Protein AF-A0A443RX87-F1 (afdb_monomer_lite)

Radius of gyration: 42.69 Å; chains: 1; bounding box: 94×27×91 Å

pLDDT: mean 81.71, std 14.38, range [45.16, 97.06]

Structure (mmCIF, N/CA/C/O backbone):
data_AF-A0A443RX87-F1
#
_entry.id   AF-A0A443RX87-F1
#
loop_
_atom_site.group_PDB
_atom_site.id
_atom_site.type_symbol
_atom_site.label_atom_id
_atom_site.label_alt_id
_atom_site.label_comp_id
_atom_site.label_asym_id
_atom_site.label_entity_id
_atom_site.label_seq_id
_atom_site.pdbx_PDB_ins_code
_atom_site.Cartn_x
_atom_site.Cartn_y
_atom_site.Cartn_z
_atom_site.occupancy
_atom_site.B_iso_or_equiv
_atom_site.auth_seq_id
_atom_site.auth_comp_id
_atom_site.auth_asym_id
_atom_site.auth_atom_id
_atom_site.pdbx_PDB_model_num
ATOM 1 N N . PRO A 1 1 ? -19.771 6.474 20.208 1.00 88.56 1 PRO A N 1
ATOM 2 C CA . PRO A 1 1 ? -18.701 7.502 20.255 1.00 88.56 1 PRO A CA 1
ATOM 3 C C . PRO A 1 1 ? -19.089 8.712 19.403 1.00 88.56 1 PRO A C 1
ATOM 5 O O . PRO A 1 1 ? -19.908 8.540 18.503 1.00 88.56 1 PRO A O 1
ATOM 8 N N . LEU A 1 2 ? -18.521 9.897 19.641 1.00 92.00 2 LEU A N 1
ATOM 9 C CA . LEU A 1 2 ? -18.872 11.099 18.869 1.00 92.00 2 LEU A CA 1
ATOM 10 C C . LEU A 1 2 ? -18.650 10.911 17.354 1.00 92.00 2 LEU A C 1
ATOM 12 O O . LEU A 1 2 ? -19.465 11.355 16.553 1.00 92.00 2 LEU A O 1
ATOM 16 N N . ILE A 1 3 ? -17.595 10.182 16.968 1.00 92.94 3 ILE A N 1
ATOM 17 C CA . ILE A 1 3 ? -17.226 9.924 15.564 1.00 92.94 3 ILE A CA 1
ATOM 18 C C . ILE A 1 3 ? -18.313 9.222 14.731 1.00 92.94 3 ILE A C 1
ATOM 20 O O . ILE A 1 3 ? -18.304 9.330 13.512 1.00 92.94 3 ILE A O 1
ATOM 24 N N . GLU A 1 4 ? -19.241 8.501 15.363 1.00 91.75 4 GLU A N 1
ATOM 25 C CA . GLU A 1 4 ? -20.283 7.726 14.669 1.00 91.75 4 GLU A CA 1
ATOM 26 C C . GLU A 1 4 ? -21.533 8.558 14.348 1.00 91.75 4 GLU A C 1
ATOM 28 O O . GLU A 1 4 ? -22.410 8.082 13.634 1.00 91.75 4 GLU A O 1
ATOM 33 N N . ARG A 1 5 ? -21.630 9.779 14.888 1.00 92.50 5 ARG A N 1
ATOM 34 C CA . ARG A 1 5 ? -22.841 10.609 14.837 1.00 92.50 5 ARG A CA 1
ATOM 35 C C . ARG A 1 5 ? -22.542 12.103 14.716 1.00 92.50 5 ARG A C 1
ATOM 37 O O . ARG A 1 5 ? -23.222 12.925 15.316 1.00 92.50 5 ARG A O 1
ATOM 44 N N . LEU A 1 6 ? -21.498 12.457 13.968 1.00 92.81 6 LEU A N 1
ATOM 45 C CA . LEU A 1 6 ? -21.096 13.858 13.771 1.00 92.81 6 LEU A CA 1
ATOM 46 C C . LEU A 1 6 ? -22.186 14.713 13.106 1.00 92.81 6 LEU A C 1
ATOM 48 O O . LEU A 1 6 ? -22.221 15.924 13.307 1.00 92.81 6 LEU A O 1
ATOM 52 N N . ASP A 1 7 ? -23.079 14.069 12.360 1.00 96.06 7 ASP A N 1
ATOM 53 C CA . ASP A 1 7 ? -24.153 14.716 11.607 1.00 96.06 7 ASP A CA 1
ATOM 54 C C . ASP A 1 7 ? -25.464 14.806 12.413 1.00 96.06 7 ASP A C 1
ATOM 56 O O . ASP A 1 7 ? -26.452 15.375 11.948 1.00 96.06 7 ASP A O 1
ATOM 60 N N . GLU A 1 8 ? -25.492 14.241 13.625 1.00 94.00 8 GLU A N 1
ATOM 61 C CA . GLU A 1 8 ? -26.659 14.215 14.503 1.00 94.00 8 GLU A CA 1
ATOM 62 C C . GLU A 1 8 ? -26.453 15.176 15.677 1.00 94.00 8 GLU A C 1
ATOM 64 O O . GLU A 1 8 ? -25.506 15.048 16.456 1.00 94.00 8 GLU A O 1
ATOM 69 N N . TYR A 1 9 ? -27.379 16.118 15.857 1.00 89.94 9 TYR A N 1
ATOM 70 C CA . TYR A 1 9 ? -27.417 16.906 17.084 1.00 89.94 9 TYR A CA 1
ATOM 71 C C . TYR A 1 9 ? -28.056 16.088 18.211 1.00 89.94 9 TYR A C 1
ATOM 73 O O . TYR A 1 9 ? -29.213 15.677 18.112 1.00 89.94 9 TYR A O 1
ATOM 81 N N . VAL A 1 10 ? -27.310 15.881 19.296 1.00 88.25 10 VAL A N 1
ATOM 82 C CA . VAL A 1 10 ? -27.767 15.190 20.506 1.00 88.25 10 VAL A CA 1
ATOM 83 C C . VAL A 1 10 ? -27.351 16.017 21.717 1.00 88.25 10 VAL A C 1
ATOM 85 O O . VAL A 1 10 ? -26.182 16.383 21.844 1.00 88.25 10 VAL A O 1
ATOM 88 N N . GLU A 1 11 ? -28.288 16.296 22.624 1.00 88.62 11 GLU A N 1
ATOM 89 C CA . GLU A 1 11 ? -27.956 16.893 23.919 1.00 88.62 11 GLU A CA 1
ATOM 90 C C . GLU A 1 11 ? -27.183 15.876 24.770 1.00 88.62 11 GLU A C 1
ATOM 92 O O . GLU A 1 11 ? -27.753 14.949 25.347 1.00 88.62 11 GLU A O 1
ATOM 97 N N . ASP A 1 12 ? -25.860 16.039 24.821 1.00 86.44 12 ASP A N 1
ATOM 98 C CA . ASP A 1 12 ? -24.945 15.173 25.561 1.00 86.44 12 ASP A CA 1
ATOM 99 C C . ASP A 1 12 ? -24.135 15.994 26.577 1.00 86.44 12 ASP A C 1
ATOM 101 O O . ASP A 1 12 ? -23.178 16.697 26.244 1.00 86.44 12 ASP A O 1
ATOM 105 N N . ASN A 1 13 ? -24.509 15.873 27.853 1.00 87.56 13 ASN A N 1
ATOM 106 C CA . ASN A 1 13 ? -23.845 16.555 28.968 1.00 87.56 13 ASN A CA 1
ATOM 107 C C . ASN A 1 13 ? -22.372 16.143 29.133 1.00 87.56 13 ASN A C 1
ATOM 109 O O . ASN A 1 13 ? -21.587 16.888 29.730 1.00 87.56 13 ASN A O 1
ATOM 113 N N . SER A 1 14 ? -21.965 14.982 28.603 1.00 87.69 14 SER A N 1
ATOM 114 C CA . SER A 1 14 ? -20.571 14.544 28.670 1.00 87.69 14 SER A CA 1
ATOM 115 C C . SER A 1 14 ? -19.640 15.469 27.877 1.00 87.69 14 SER A C 1
ATOM 117 O O . SER A 1 14 ? -18.498 15.674 28.302 1.00 87.69 14 SER A O 1
ATOM 119 N N . LEU A 1 15 ? -20.149 16.113 26.815 1.00 85.50 15 LEU A N 1
ATOM 120 C CA . LEU A 1 15 ? -19.416 17.069 25.976 1.00 85.50 15 LEU A CA 1
ATOM 121 C C . LEU A 1 15 ? -18.958 18.300 26.759 1.00 85.50 15 LEU A C 1
ATOM 123 O O . LEU A 1 15 ? -17.829 18.751 26.589 1.00 85.50 15 LEU A O 1
ATOM 127 N N . ALA A 1 16 ? -19.804 18.812 27.655 1.00 86.06 16 ALA A N 1
ATOM 128 C CA . ALA A 1 16 ? -19.471 19.954 28.505 1.00 86.06 16 ALA A CA 1
ATOM 129 C C . ALA A 1 16 ? -18.558 19.569 29.685 1.00 86.06 16 ALA A C 1
ATOM 131 O O . ALA A 1 16 ? -17.850 20.413 30.227 1.00 86.06 16 ALA A O 1
ATOM 132 N N . SER A 1 17 ? -18.560 18.292 30.082 1.00 87.19 17 SER A N 1
ATOM 133 C CA . SER A 1 17 ? -17.793 17.790 31.231 1.00 87.19 17 SER A CA 1
ATOM 134 C C . SER A 1 17 ? -16.335 17.422 30.920 1.00 87.19 17 SER A C 1
ATOM 136 O O . SER A 1 17 ? -15.589 17.081 31.835 1.00 87.19 17 SER A O 1
ATOM 138 N N . GLY A 1 18 ? -15.930 17.428 29.643 1.00 83.25 18 GLY A N 1
ATOM 139 C CA . GLY A 1 18 ? -14.599 16.989 29.200 1.00 83.25 18 GLY A CA 1
ATOM 140 C C . GLY A 1 18 ? -14.383 15.467 29.185 1.00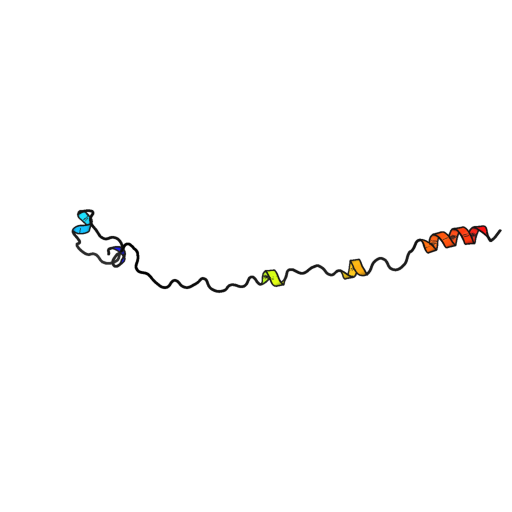 83.25 18 GLY A C 1
ATOM 141 O O . GLY A 1 18 ? -13.320 15.015 28.776 1.00 83.25 18 GLY A O 1
ATOM 142 N N . ASN A 1 19 ? -15.386 14.671 29.574 1.00 86.19 19 ASN A N 1
ATOM 143 C CA . ASN A 1 19 ? -15.324 13.202 29.631 1.00 86.19 19 ASN A CA 1
ATOM 144 C C . ASN A 1 19 ? -16.026 12.516 28.445 1.00 86.19 19 ASN A C 1
ATOM 146 O O . ASN A 1 19 ? -16.437 11.358 28.535 1.00 86.19 19 ASN A O 1
ATOM 150 N N . ALA A 1 20 ? -16.208 13.227 27.334 1.00 90.31 20 ALA A N 1
ATOM 151 C CA . ALA A 1 20 ? -16.878 12.681 26.164 1.00 90.31 20 ALA A CA 1
ATOM 152 C C . ALA A 1 20 ? -16.031 11.608 25.465 1.00 90.31 20 ALA A C 1
ATOM 154 O O . ALA A 1 20 ? -14.843 11.791 25.194 1.00 90.31 20 ALA A O 1
ATOM 155 N N . THR A 1 21 ? -16.667 10.495 25.098 1.00 90.88 21 THR A N 1
ATOM 156 C CA . THR A 1 21 ? -16.021 9.444 24.299 1.00 90.88 21 THR A CA 1
ATOM 157 C C . THR A 1 21 ? -16.013 9.847 22.824 1.00 90.88 21 THR A C 1
ATOM 159 O O . THR A 1 21 ? -17.001 9.659 22.109 1.00 90.88 21 THR A O 1
ATOM 162 N N . LEU A 1 22 ? -14.892 10.401 22.355 1.00 91.94 22 LEU A N 1
ATOM 163 C CA . LEU A 1 22 ? -14.745 10.873 20.971 1.00 91.94 22 LEU A CA 1
ATOM 164 C C . LEU A 1 22 ? -14.689 9.718 19.962 1.00 91.94 22 LEU A C 1
ATOM 166 O O . LEU A 1 22 ? -15.412 9.711 18.966 1.00 91.94 22 LEU A O 1
ATOM 170 N N . VAL A 1 23 ? -13.851 8.725 20.246 1.00 92.75 23 VAL A N 1
ATOM 171 C CA . VAL A 1 23 ? -13.600 7.541 19.415 1.00 92.75 23 VAL A CA 1
ATOM 172 C C . VAL A 1 23 ? -13.427 6.322 20.315 1.00 92.75 23 VAL A C 1
ATOM 174 O O . VAL A 1 23 ? -13.035 6.462 21.473 1.00 92.75 23 VAL A O 1
ATOM 177 N N . ASP A 1 24 ? -13.675 5.129 19.778 1.00 91.62 24 ASP A N 1
ATOM 178 C CA . ASP A 1 24 ? -13.250 3.893 20.435 1.00 91.62 24 ASP A CA 1
ATOM 179 C C . ASP A 1 24 ? -11.721 3.775 20.345 1.00 91.62 24 ASP A C 1
ATOM 181 O O . ASP A 1 24 ? -11.142 3.914 19.261 1.00 91.62 24 ASP A O 1
ATOM 185 N N . PHE A 1 25 ? -11.066 3.509 21.477 1.00 89.62 25 PHE A N 1
ATOM 186 C CA . PHE A 1 25 ? -9.629 3.258 21.527 1.00 89.62 25 PHE A CA 1
ATOM 187 C C . PHE A 1 25 ? -9.330 1.950 22.284 1.00 89.62 25 PHE A C 1
ATOM 189 O O . PHE A 1 25 ? -9.663 1.853 23.465 1.00 89.62 25 PHE A O 1
ATOM 196 N N . PRO A 1 26 ? -8.696 0.951 21.638 1.00 90.88 26 PRO A N 1
ATOM 197 C CA . PRO A 1 26 ? -8.223 0.967 20.253 1.00 90.88 26 PRO A CA 1
ATOM 198 C C . PRO A 1 26 ? -9.385 0.939 19.238 1.00 90.88 26 PRO A C 1
ATOM 200 O O . PRO A 1 26 ? -10.469 0.447 19.557 1.00 90.88 26 PRO A O 1
ATOM 203 N N . PRO A 1 27 ? -9.178 1.435 18.005 1.00 88.12 27 PRO A N 1
ATOM 204 C CA . PRO A 1 27 ? -10.187 1.340 16.958 1.00 88.12 27 PRO A CA 1
ATOM 205 C C . PRO A 1 27 ? -10.581 -0.114 16.680 1.00 88.12 27 PRO A C 1
ATOM 207 O O . PRO A 1 27 ? -9.742 -1.018 16.719 1.00 88.12 27 PRO A O 1
ATOM 210 N N . LYS A 1 28 ? -11.850 -0.340 16.326 1.00 87.88 28 LYS A N 1
ATOM 211 C CA . LYS A 1 28 ? -12.320 -1.655 15.869 1.00 87.88 28 LYS A CA 1
ATOM 212 C C . LYS A 1 28 ? -11.537 -2.080 14.623 1.00 87.88 28 LYS A C 1
ATOM 214 O O . LYS A 1 28 ? -11.396 -1.308 13.671 1.00 87.88 28 LYS A O 1
ATOM 219 N N . PHE A 1 29 ? -11.049 -3.319 14.614 1.00 88.81 29 PHE A N 1
ATOM 220 C CA . PHE A 1 29 ? -10.383 -3.883 13.444 1.00 88.81 29 PHE A CA 1
ATOM 221 C C . PHE A 1 29 ? -11.360 -3.956 12.271 1.00 88.81 29 PHE A C 1
ATOM 223 O O . PHE A 1 29 ? -12.470 -4.471 12.397 1.00 88.81 29 PHE A O 1
ATOM 230 N N . ARG A 1 30 ? -10.925 -3.458 11.115 1.00 86.50 30 ARG A N 1
ATOM 231 C CA . ARG A 1 30 ? -11.655 -3.547 9.851 1.00 86.50 30 ARG A CA 1
ATOM 232 C C . ARG A 1 30 ? -10.729 -4.098 8.770 1.00 86.50 30 ARG A C 1
ATOM 234 O O . ARG A 1 30 ? -9.544 -3.753 8.783 1.00 86.50 30 ARG A O 1
ATOM 241 N N . PRO A 1 31 ? -11.227 -4.929 7.841 1.00 88.56 31 PRO A N 1
ATOM 242 C CA . PRO A 1 31 ? -10.430 -5.343 6.698 1.00 88.56 31 PRO A CA 1
ATOM 243 C C . PRO A 1 31 ? -10.051 -4.100 5.888 1.00 88.56 31 PRO A C 1
ATOM 245 O O . PRO A 1 31 ? -10.900 -3.270 5.562 1.00 88.56 31 PRO A O 1
ATOM 248 N N . ILE A 1 32 ? -8.765 -3.958 5.586 1.00 85.62 32 ILE A N 1
ATOM 249 C CA . ILE A 1 32 ? -8.264 -2.914 4.695 1.00 85.62 32 ILE A CA 1
ATOM 250 C C . ILE A 1 32 ? -8.009 -3.588 3.348 1.00 85.62 32 ILE A C 1
ATOM 252 O O . ILE A 1 32 ? -7.322 -4.613 3.329 1.00 85.62 32 ILE A O 1
ATOM 256 N N . PRO A 1 33 ? -8.539 -3.056 2.229 1.00 86.88 33 PRO A N 1
ATOM 257 C CA . PRO A 1 33 ? -8.190 -3.564 0.913 1.00 86.88 33 PRO A CA 1
ATOM 258 C C . PRO A 1 33 ? -6.671 -3.565 0.761 1.00 86.88 33 PRO A C 1
ATOM 260 O O . PRO A 1 33 ? -6.017 -2.536 0.949 1.00 86.88 33 PRO A O 1
ATOM 263 N N . CYS A 1 34 ? -6.094 -4.723 0.446 1.00 86.50 34 CYS A N 1
ATOM 264 C CA . CYS A 1 34 ? -4.679 -4.782 0.125 1.00 86.50 34 CYS A CA 1
ATOM 265 C C . CYS A 1 34 ? -4.419 -3.892 -1.094 1.00 86.50 34 CYS A C 1
ATOM 267 O O . CYS A 1 34 ? -5.235 -3.840 -2.017 1.00 86.50 34 CYS A O 1
ATOM 269 N N . LYS A 1 35 ? -3.275 -3.200 -1.103 1.00 89.56 35 LYS A N 1
ATOM 270 C CA . LYS A 1 35 ? -2.837 -2.441 -2.277 1.00 89.56 35 LYS A CA 1
ATOM 271 C C . LYS A 1 35 ? -2.917 -3.360 -3.509 1.00 89.56 35 LYS A C 1
ATOM 273 O O . LYS A 1 35 ? -2.293 -4.424 -3.463 1.00 89.56 35 LYS A O 1
ATOM 278 N N . PRO A 1 36 ? -3.634 -2.981 -4.585 1.00 91.25 36 PRO A N 1
ATOM 279 C CA . PRO A 1 36 ? -3.752 -3.824 -5.765 1.00 91.25 36 PRO A CA 1
ATOM 280 C C . PRO A 1 36 ? -2.388 -4.180 -6.355 1.00 91.25 36 PRO A C 1
ATOM 282 O O . PRO A 1 36 ? -1.393 -3.455 -6.188 1.00 91.25 36 PRO A O 1
ATOM 285 N N . LEU A 1 37 ? -2.359 -5.306 -7.064 1.00 92.50 37 LEU A N 1
ATOM 286 C CA . LEU A 1 37 ? -1.207 -5.688 -7.863 1.00 92.50 37 LEU A CA 1
ATOM 287 C C . LEU A 1 37 ? -1.014 -4.659 -8.983 1.00 92.50 37 LEU A C 1
ATOM 289 O O . LEU A 1 37 ? -1.961 -4.313 -9.685 1.00 92.50 37 LEU A O 1
ATOM 293 N N . PHE A 1 38 ? 0.213 -4.169 -9.130 1.00 95.38 38 PHE A N 1
ATOM 294 C CA . PHE A 1 38 ? 0.595 -3.202 -10.153 1.00 95.38 38 PHE A CA 1
ATOM 295 C C . PHE A 1 38 ? 1.917 -3.659 -10.764 1.00 95.38 38 PHE A C 1
ATOM 297 O O . PHE A 1 38 ? 2.889 -3.845 -10.031 1.00 95.38 38 PHE A O 1
ATOM 304 N N . PHE A 1 39 ? 1.933 -3.881 -12.077 1.00 96.50 39 PHE A N 1
ATOM 305 C CA . PHE A 1 39 ? 3.127 -4.299 -12.806 1.00 96.50 39 PHE A CA 1
ATOM 306 C C . PHE A 1 39 ? 3.805 -3.084 -13.431 1.00 96.50 39 PHE A C 1
ATOM 308 O O . PHE A 1 39 ? 3.178 -2.347 -14.190 1.00 96.50 39 PHE A O 1
ATOM 315 N N . ASP A 1 40 ? 5.094 -2.909 -13.153 1.00 96.56 40 ASP A N 1
ATOM 316 C CA . ASP A 1 40 ? 5.924 -1.952 -13.878 1.00 96.56 40 ASP A CA 1
ATOM 317 C C . ASP A 1 40 ? 6.359 -2.562 -15.220 1.00 96.56 40 ASP A C 1
ATOM 319 O O . ASP A 1 40 ? 7.347 -3.293 -15.308 1.00 96.56 40 ASP A O 1
ATOM 323 N N . LEU A 1 41 ? 5.571 -2.310 -16.269 1.00 97.06 41 LEU A N 1
ATOM 324 C CA . LEU A 1 41 ? 5.837 -2.839 -17.610 1.00 97.06 41 LEU A CA 1
ATOM 325 C C . LEU A 1 41 ? 7.002 -2.133 -18.313 1.00 97.06 41 LEU A C 1
ATOM 327 O O . LEU A 1 41 ? 7.552 -2.702 -19.255 1.00 97.06 41 LEU A O 1
ATOM 331 N N . ALA A 1 42 ? 7.402 -0.935 -17.867 1.00 97.00 42 ALA A N 1
ATOM 332 C CA . ALA A 1 42 ? 8.516 -0.203 -18.469 1.00 97.00 42 ALA A CA 1
ATOM 333 C C . ALA A 1 42 ? 9.830 -0.987 -18.339 1.00 97.00 42 ALA A C 1
ATOM 335 O O . ALA A 1 42 ? 10.670 -0.945 -19.238 1.00 97.00 42 ALA A O 1
ATOM 336 N N . LEU A 1 43 ? 9.962 -1.786 -17.276 1.00 96.38 43 LEU A N 1
ATOM 337 C CA . LEU A 1 43 ? 11.108 -2.662 -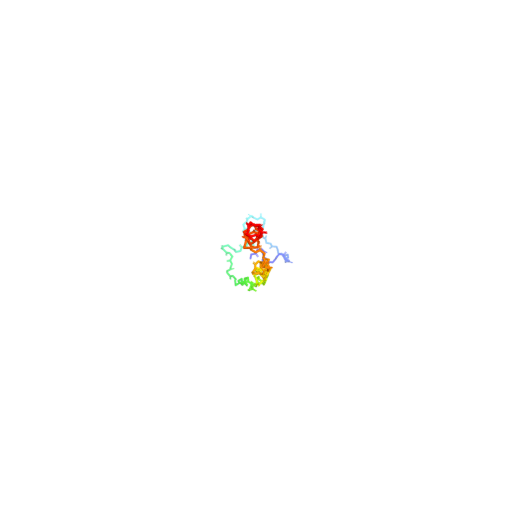17.056 1.00 96.38 43 LEU A CA 1
ATOM 338 C C . LEU A 1 43 ? 11.320 -3.677 -18.195 1.00 96.38 43 LEU A C 1
ATOM 340 O O . LEU A 1 43 ? 12.461 -3.966 -18.545 1.00 96.38 43 LEU A O 1
ATOM 344 N N . ASN A 1 44 ? 10.247 -4.161 -18.832 1.00 96.69 44 ASN A N 1
ATOM 345 C CA . ASN A 1 44 ? 10.344 -5.101 -19.959 1.00 96.69 44 ASN A CA 1
ATOM 346 C C . ASN A 1 44 ? 10.982 -4.473 -21.212 1.00 96.69 44 ASN A C 1
ATOM 348 O O . ASN A 1 44 ? 11.418 -5.186 -22.118 1.00 96.69 44 ASN A O 1
ATOM 352 N N . HIS A 1 45 ? 11.013 -3.140 -21.282 1.00 95.62 45 HIS A N 1
ATOM 353 C CA . HIS A 1 45 ? 11.576 -2.396 -22.404 1.00 95.62 45 HIS A CA 1
ATOM 354 C C . HIS A 1 45 ? 13.059 -2.061 -22.220 1.00 95.62 45 HIS A C 1
ATOM 356 O O . HIS A 1 45 ? 13.668 -1.522 -23.143 1.00 95.62 45 HIS A O 1
ATOM 362 N N . ILE A 1 46 ? 13.664 -2.390 -21.073 1.00 96.44 46 ILE A N 1
ATOM 363 C CA . ILE A 1 46 ? 15.111 -2.250 -20.896 1.00 96.44 46 ILE A CA 1
ATOM 364 C C . ILE A 1 46 ? 15.801 -3.351 -21.702 1.00 96.44 46 ILE A C 1
ATOM 366 O O . ILE A 1 46 ? 15.797 -4.521 -21.326 1.00 96.44 46 ILE A O 1
ATOM 370 N N . GLN A 1 47 ? 16.387 -2.962 -22.830 1.00 95.56 47 GLN A N 1
ATOM 371 C CA . GLN A 1 47 ? 17.133 -3.837 -23.729 1.00 95.56 47 GLN A CA 1
ATOM 372 C C . GLN A 1 47 ? 18.429 -3.138 -24.138 1.00 95.56 47 GLN A C 1
ATOM 374 O O . GLN A 1 47 ? 18.485 -1.908 -24.205 1.00 95.56 47 GLN A O 1
ATOM 379 N N . PHE A 1 48 ? 19.482 -3.914 -24.396 1.00 93.81 48 PHE A N 1
ATOM 380 C CA . PHE A 1 48 ? 20.694 -3.355 -24.987 1.00 93.81 48 PHE A CA 1
ATOM 381 C C . PHE A 1 48 ? 20.428 -2.894 -26.426 1.00 93.81 48 PHE A C 1
ATOM 383 O O . PHE A 1 48 ? 19.577 -3.477 -27.105 1.00 93.81 48 PHE A O 1
ATOM 390 N N . PRO A 1 49 ? 21.147 -1.864 -26.907 1.00 91.62 49 PRO A N 1
ATOM 391 C CA . PRO A 1 49 ? 21.116 -1.512 -28.320 1.00 91.62 49 PRO A CA 1
ATOM 392 C C . PRO A 1 49 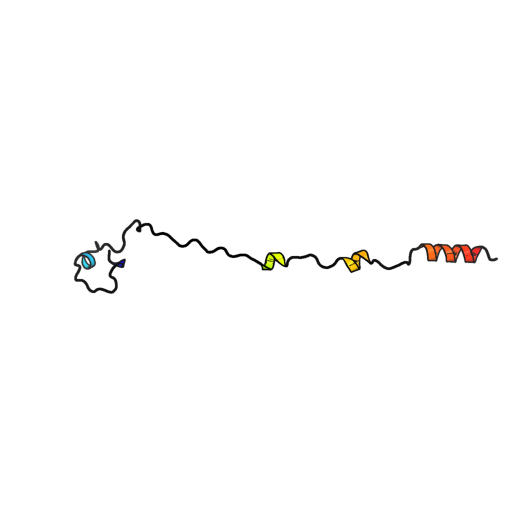? 21.651 -2.669 -29.176 1.00 91.62 49 PRO A C 1
ATOM 394 O O . PRO A 1 49 ? 22.371 -3.543 -28.689 1.00 91.62 49 PRO A O 1
ATOM 397 N N . SER A 1 50 ? 21.302 -2.662 -30.463 1.00 91.44 50 SER A N 1
ATOM 398 C CA . SER A 1 50 ? 21.789 -3.660 -31.419 1.00 91.44 50 SER A CA 1
ATOM 399 C C . SER A 1 50 ? 23.321 -3.590 -31.523 1.00 91.44 50 SER A C 1
ATOM 401 O O . SER A 1 50 ? 23.874 -2.495 -31.628 1.00 91.44 50 SER A O 1
ATOM 403 N N . LEU A 1 51 ? 24.003 -4.736 -31.511 1.00 88.50 51 LEU A N 1
ATOM 404 C CA . LEU A 1 51 ? 25.472 -4.839 -31.564 1.00 88.50 51 LEU A CA 1
ATOM 405 C C . LEU A 1 51 ? 26.000 -5.113 -32.981 1.00 88.50 51 LEU A C 1
ATOM 407 O O . LEU A 1 51 ? 27.189 -5.354 -33.178 1.00 88.50 51 LEU A O 1
ATOM 411 N N . GLU A 1 52 ? 25.124 -5.108 -33.976 1.00 88.19 52 GLU A N 1
ATOM 412 C CA . GLU A 1 52 ? 25.401 -5.463 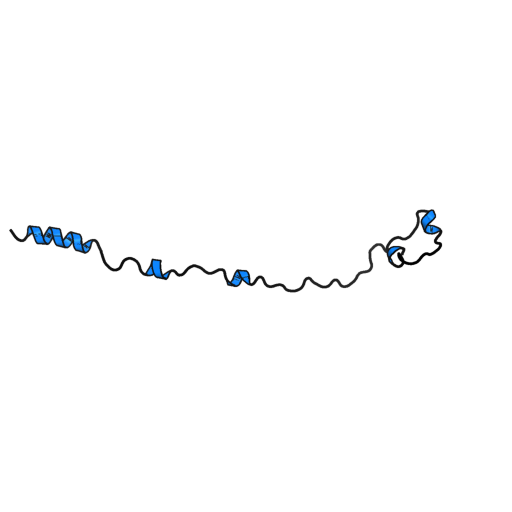-35.362 1.00 88.19 52 GLU A CA 1
ATOM 413 C C . GLU A 1 52 ? 26.502 -4.584 -35.964 1.00 88.19 52 GLU A C 1
ATOM 415 O O . GLU A 1 52 ? 27.354 -5.092 -36.689 1.00 88.19 52 GLU A O 1
ATOM 420 N N . GLU A 1 53 ? 26.534 -3.296 -35.617 1.00 82.50 53 GLU A N 1
ATOM 421 C CA . GLU A 1 53 ? 27.574 -2.359 -36.053 1.00 82.50 53 GLU A CA 1
ATOM 422 C C . GLU A 1 53 ? 28.953 -2.746 -35.498 1.00 82.50 53 GLU A C 1
ATOM 424 O O . GLU A 1 53 ? 29.908 -2.874 -36.266 1.00 82.50 53 GLU A O 1
ATOM 429 N N . GLU A 1 54 ? 29.025 -3.063 -34.203 1.00 81.19 54 GLU A N 1
ATOM 430 C CA . GLU A 1 54 ? 30.247 -3.488 -33.504 1.00 81.19 54 GLU A CA 1
ATOM 431 C C . GLU A 1 54 ? 30.774 -4.836 -34.024 1.00 81.19 54 GLU A C 1
ATOM 433 O O . GLU A 1 54 ? 31.981 -5.047 -34.159 1.00 81.19 54 GLU A O 1
ATOM 438 N N . ILE A 1 55 ? 29.866 -5.755 -34.371 1.00 82.06 55 ILE A N 1
ATOM 439 C CA . ILE A 1 55 ? 30.205 -7.055 -34.971 1.00 82.06 55 ILE A CA 1
ATOM 440 C C . ILE A 1 55 ? 30.658 -6.882 -36.432 1.00 82.06 55 ILE A C 1
ATOM 442 O O . ILE A 1 55 ? 31.506 -7.634 -36.916 1.00 82.06 55 ILE A O 1
ATOM 446 N N . SER A 1 56 ? 30.121 -5.888 -37.145 1.00 74.12 56 SER A N 1
ATOM 447 C CA . SER A 1 56 ? 30.380 -5.644 -38.570 1.00 74.12 56 SER A CA 1
ATOM 448 C C . SER A 1 56 ? 31.675 -4.886 -38.879 1.00 74.12 56 SER A C 1
ATOM 450 O O . SER A 1 56 ? 31.802 -4.377 -39.996 1.00 74.12 56 SER A O 1
ATOM 452 N N . GLY A 1 57 ? 32.616 -4.832 -37.922 1.00 63.00 57 GLY A N 1
ATOM 453 C CA . GLY A 1 57 ? 33.885 -4.099 -37.989 1.00 63.00 57 GLY A CA 1
ATOM 454 C C . GLY A 1 57 ? 34.519 -4.036 -39.390 1.00 63.00 57 GLY A C 1
ATOM 455 O O . GLY A 1 57 ? 34.375 -4.969 -40.184 1.00 63.00 57 GLY A O 1
ATOM 456 N N . PRO A 1 58 ? 35.224 -2.936 -39.723 1.00 62.88 58 PRO A N 1
ATOM 457 C CA . PRO A 1 58 ? 35.537 -2.537 -41.094 1.00 62.88 58 PRO A CA 1
ATOM 458 C C . PRO A 1 58 ? 36.020 -3.716 -41.940 1.00 62.88 58 PRO A C 1
ATOM 460 O O . PRO A 1 58 ? 37.072 -4.306 -41.681 1.00 62.88 58 PRO A O 1
ATOM 463 N N . LYS A 1 59 ? 35.231 -4.067 -42.964 1.00 56.53 59 LYS A N 1
ATOM 464 C CA . LYS A 1 59 ? 35.571 -5.116 -43.926 1.00 56.53 59 LYS A CA 1
ATOM 465 C C . LYS A 1 59 ? 36.912 -4.788 -44.586 1.00 56.53 59 LYS A C 1
ATOM 467 O O . LYS A 1 59 ? 36.976 -3.982 -45.504 1.00 56.53 59 LYS A O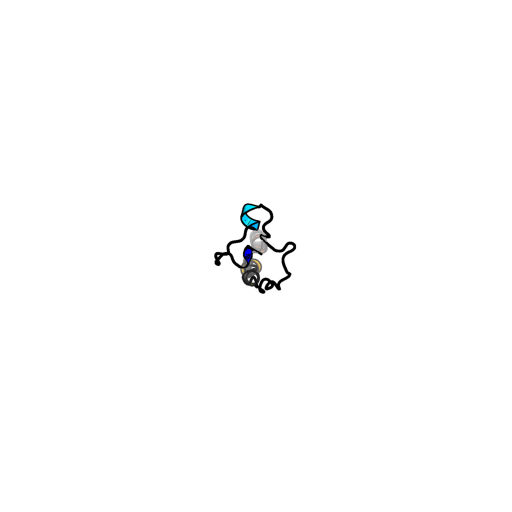 1
ATOM 472 N N . GLY A 1 60 ? 37.961 -5.472 -44.133 1.00 55.19 60 GLY A N 1
ATOM 473 C CA . GLY A 1 60 ? 39.147 -5.803 -44.917 1.00 55.19 60 GLY A CA 1
ATOM 474 C C . GLY A 1 60 ? 40.030 -4.631 -45.344 1.00 55.19 60 GLY A C 1
ATOM 475 O O . GLY A 1 60 ? 39.992 -4.197 -46.489 1.00 55.19 60 GLY A O 1
ATOM 476 N N . GLY A 1 61 ? 40.940 -4.229 -44.459 1.00 55.94 61 GLY A N 1
ATOM 477 C CA . GLY A 1 61 ? 42.078 -3.367 -44.788 1.00 55.94 61 GLY A CA 1
ATOM 478 C C . GLY A 1 61 ? 43.278 -3.644 -43.886 1.00 55.94 61 GLY A C 1
ATOM 479 O O . GLY A 1 61 ? 43.858 -2.722 -43.328 1.00 55.94 61 GLY A O 1
ATOM 480 N N . GLY A 1 62 ? 43.599 -4.921 -43.660 1.00 57.53 62 GLY A N 1
ATOM 481 C CA . GLY A 1 62 ? 44.707 -5.323 -42.793 1.00 57.53 62 GLY A CA 1
ATOM 482 C C . GLY A 1 62 ? 46.071 -4.842 -43.304 1.00 57.53 62 GLY A C 1
ATOM 483 O O . GLY A 1 62 ? 46.306 -4.730 -44.510 1.00 57.53 62 GLY A O 1
ATOM 484 N N . LEU A 1 63 ? 47.002 -4.637 -42.366 1.00 59.16 63 LEU A N 1
ATOM 485 C CA . LEU A 1 63 ? 48.407 -4.230 -42.561 1.00 59.16 63 LEU A CA 1
ATOM 486 C C . LEU A 1 63 ? 49.193 -5.076 -43.594 1.00 59.16 63 LEU A C 1
ATOM 488 O O . LEU A 1 63 ? 50.267 -4.681 -44.045 1.00 59.16 63 LEU A O 1
ATOM 492 N N . THR A 1 64 ? 48.643 -6.212 -44.024 1.00 60.22 64 THR A N 1
ATOM 493 C CA . THR A 1 64 ? 49.158 -7.087 -45.085 1.00 60.22 64 THR A CA 1
ATOM 494 C C . THR A 1 64 ? 49.308 -6.385 -46.446 1.00 60.22 64 THR A C 1
ATOM 496 O O . THR A 1 64 ? 50.190 -6.750 -47.223 1.00 60.22 64 THR A O 1
ATOM 499 N N . GLY A 1 65 ? 48.497 -5.363 -46.751 1.00 58.53 65 GLY A N 1
ATOM 500 C CA . GLY A 1 65 ? 48.620 -4.601 -48.005 1.00 58.53 65 GLY A CA 1
ATOM 501 C C . GLY A 1 65 ? 49.893 -3.748 -48.072 1.00 58.53 65 GLY A C 1
ATOM 502 O O . GLY A 1 65 ? 50.577 -3.711 -49.098 1.00 58.53 65 GLY A O 1
ATOM 503 N N . PHE A 1 66 ? 50.265 -3.131 -46.949 1.00 60.66 66 PHE A N 1
ATOM 504 C CA . PHE A 1 66 ? 51.429 -2.248 -46.860 1.00 60.66 66 PHE A CA 1
ATOM 505 C C . PHE A 1 66 ? 52.754 -3.023 -46.931 1.00 60.66 66 PHE A C 1
ATOM 507 O O . PHE A 1 66 ? 53.687 -2.584 -47.605 1.00 60.66 66 PHE A O 1
ATOM 514 N N . VAL A 1 67 ? 52.816 -4.234 -46.361 1.00 61.50 67 VAL A N 1
ATOM 515 C CA . VAL A 1 67 ? 54.020 -5.089 -46.432 1.00 61.50 67 VAL A CA 1
ATOM 516 C C . VAL A 1 67 ? 54.198 -5.805 -47.777 1.00 61.50 67 VAL A C 1
ATOM 518 O O . VAL A 1 67 ? 55.245 -6.397 -48.026 1.00 61.50 67 VAL A O 1
ATOM 521 N N . LYS A 1 68 ? 53.218 -5.758 -48.685 1.00 60.62 68 LYS A N 1
ATOM 522 C CA . LYS A 1 68 ? 53.375 -6.299 -50.047 1.00 60.62 68 LYS A CA 1
ATOM 523 C C . LYS A 1 68 ? 53.919 -5.246 -51.021 1.00 60.62 68 LYS A C 1
ATOM 525 O O . LYS A 1 68 ? 54.686 -5.581 -51.926 1.00 60.62 68 LYS A O 1
ATOM 530 N N . GLY A 1 69 ? 53.583 -3.971 -50.810 1.00 60.72 69 GLY A N 1
ATOM 531 C CA . GLY A 1 69 ? 54.062 -2.852 -51.631 1.00 60.72 69 GLY A CA 1
ATOM 532 C C . GLY A 1 69 ? 55.572 -2.613 -51.519 1.00 60.72 69 GLY A C 1
ATOM 533 O O . GLY A 1 69 ? 56.243 -2.461 -52.535 1.00 60.72 69 GLY A O 1
ATOM 534 N N . TRP A 1 70 ? 56.134 -2.662 -50.307 1.00 65.44 70 TRP A N 1
ATOM 535 C CA . TRP A 1 70 ? 57.569 -2.402 -50.099 1.00 65.44 70 TRP A CA 1
ATOM 536 C C . TRP A 1 70 ? 58.499 -3.531 -50.598 1.00 65.44 70 TRP A C 1
ATOM 538 O O . TRP A 1 70 ? 59.542 -3.245 -51.176 1.00 65.44 70 TRP A O 1
ATOM 548 N N . LEU A 1 71 ? 58.111 -4.808 -50.465 1.00 64.31 71 LEU A N 1
ATOM 549 C CA . LEU A 1 71 ? 58.920 -5.955 -50.908 1.00 64.31 71 LEU A CA 1
ATOM 550 C C . LEU A 1 71 ? 58.859 -6.151 -52.428 1.00 64.31 71 LEU A C 1
ATOM 552 O O . LEU A 1 71 ? 59.846 -6.549 -53.037 1.00 64.31 71 LEU A O 1
ATOM 556 N N . SER A 1 72 ? 57.727 -5.827 -53.064 1.00 60.56 72 SER A N 1
ATOM 557 C CA . SER A 1 72 ? 57.590 -5.933 -54.525 1.00 60.56 72 SER A CA 1
ATOM 558 C C . SER A 1 72 ? 58.296 -4.809 -55.294 1.00 60.56 72 SER A C 1
ATOM 560 O O . SER A 1 72 ? 58.697 -5.018 -56.439 1.00 60.56 72 SER A O 1
ATOM 562 N N . ALA A 1 73 ? 58.501 -3.640 -54.678 1.00 63.50 73 ALA A N 1
ATOM 563 C CA . ALA A 1 73 ? 59.259 -2.540 -55.274 1.00 63.50 73 ALA A CA 1
ATOM 564 C C . ALA A 1 73 ? 60.785 -2.770 -55.240 1.00 63.50 73 ALA A C 1
ATOM 566 O O . ALA A 1 73 ? 61.495 -2.262 -56.105 1.00 63.50 73 ALA A O 1
ATOM 567 N N . GLY A 1 74 ? 61.289 -3.556 -54.278 1.00 61.66 74 GLY A N 1
ATOM 568 C CA . GLY A 1 74 ? 62.723 -3.815 -54.091 1.00 61.66 74 GLY A CA 1
ATOM 569 C C . GLY A 1 74 ? 63.320 -4.944 -54.943 1.00 61.66 74 GLY A C 1
ATOM 570 O O . GLY A 1 74 ? 64.535 -5.010 -55.074 1.00 61.66 74 GLY A O 1
ATOM 571 N N . TRP A 1 75 ? 62.500 -5.818 -55.538 1.00 58.25 75 TRP A N 1
ATOM 572 C CA . TRP A 1 75 ? 62.960 -6.957 -56.361 1.00 58.25 75 TRP A CA 1
ATOM 573 C C . TRP A 1 75 ? 62.824 -6.740 -57.876 1.00 58.25 75 TRP A C 1
ATOM 575 O O . TRP A 1 75 ? 63.115 -7.639 -58.659 1.00 58.25 75 TRP A O 1
ATOM 585 N N . ARG A 1 76 ? 62.372 -5.555 -58.308 1.00 56.03 76 ARG A N 1
ATOM 586 C CA . ARG A 1 76 ? 62.233 -5.187 -59.731 1.00 56.03 76 ARG A CA 1
ATOM 587 C C . ARG A 1 76 ? 63.363 -4.278 -60.238 1.00 56.03 76 ARG A C 1
ATOM 589 O O . ARG A 1 76 ? 63.149 -3.531 -61.193 1.00 56.03 76 ARG A O 1
ATOM 596 N N . LYS A 1 77 ? 64.539 -4.334 -59.611 1.00 45.16 77 LYS A N 1
ATOM 597 C CA . LYS A 1 77 ? 65.779 -3.733 -60.113 1.00 45.16 77 LYS A CA 1
ATOM 598 C C . LYS A 1 77 ? 66.882 -4.773 -60.170 1.00 45.16 77 LYS A C 1
ATOM 600 O O . LYS A 1 77 ? 66.970 -5.555 -59.201 1.00 45.16 77 LY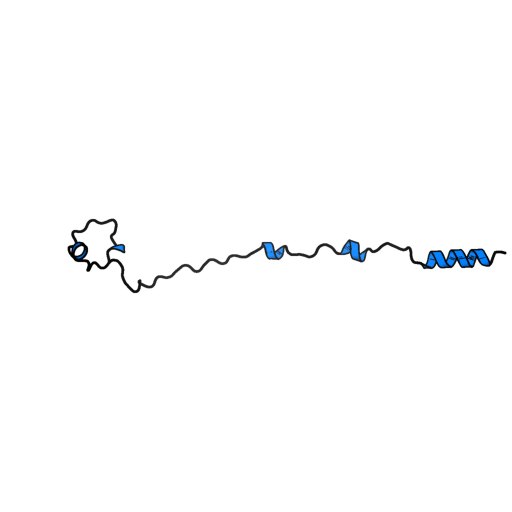S A O 1
#

Secondary structure (DSSP, 8-state):
-GGG-TTS----HHHHHT----S-SSPPP-PPPPPPP---GGGGG--PPP-HHHHT--SS--TTTHHHHHHHHHS--

Organism: NCBI:txid299467

InterPro domains:
  IPR026258 Signal recognition particle subunit SRP68 [PF16969] (1-46)
  IPR026258 Signal recognition particle subunit SRP68 [PTHR12860] (1-73)

Foldseek 3Di:
DCVVPVVDDDPDPCVVVVNDDNADPPHDDDDDPDDDDDDPCVVVVDDDPDCVVVVCPDPDDDPVVVVVVVVVVVPPD

Sequence (77 aa):
PLIERLDEYVEDNSLASGNATLVDFPPKFRPIPCKPLFFDLALNHIQFPSLEEEISGPKGGGLTGFVKGWLSAGWRK